Protein AF-A0A2W6YWA5-F1 (afdb_monomer_lite)

Structure (mmCIF, N/CA/C/O backbone):
data_AF-A0A2W6YWA5-F1
#
_entry.id   AF-A0A2W6YWA5-F1
#
loop_
_atom_site.group_PDB
_atom_site.id
_atom_site.type_symbol
_atom_site.label_atom_id
_atom_site.label_alt_id
_atom_site.label_comp_id
_atom_site.label_asym_id
_atom_site.label_entity_id
_atom_site.label_seq_id
_atom_site.pdbx_PDB_ins_code
_atom_site.Cartn_x
_atom_site.Cartn_y
_atom_site.Cartn_z
_atom_site.occupancy
_atom_site.B_iso_or_equiv
_atom_site.auth_seq_id
_atom_site.auth_comp_id
_atom_site.auth_asym_id
_atom_site.auth_atom_id
_atom_site.pdbx_PDB_model_num
ATOM 1 N N . MET A 1 1 ? 11.036 -2.202 7.326 1.00 48.66 1 MET A N 1
ATOM 2 C CA . MET A 1 1 ? 10.691 -3.229 6.311 1.00 48.66 1 MET A CA 1
ATOM 3 C C . MET A 1 1 ? 11.771 -3.223 5.234 1.00 48.66 1 MET A C 1
ATOM 5 O O . MET A 1 1 ? 12.384 -2.177 5.048 1.00 48.66 1 MET A O 1
ATOM 9 N N . ARG A 1 2 ? 12.059 -4.350 4.567 1.00 43.12 2 ARG A N 1
ATOM 10 C CA . ARG A 1 2 ? 13.004 -4.364 3.432 1.00 43.12 2 ARG A CA 1
ATOM 11 C C . ARG A 1 2 ? 12.275 -3.955 2.154 1.00 43.12 2 ARG A C 1
ATOM 13 O O . ARG A 1 2 ? 11.154 -4.391 1.931 1.00 43.12 2 ARG A O 1
ATOM 20 N N . VAL A 1 3 ? 12.947 -3.164 1.324 1.00 46.12 3 VAL A N 1
ATOM 21 C CA . VAL A 1 3 ? 12.432 -2.597 0.064 1.00 46.12 3 VAL A CA 1
ATOM 22 C C . VAL A 1 3 ? 11.945 -3.661 -0.937 1.00 46.12 3 VAL A C 1
ATOM 24 O O . VAL A 1 3 ? 11.052 -3.389 -1.736 1.00 46.12 3 VAL A O 1
ATOM 27 N N . ASP A 1 4 ? 12.477 -4.883 -0.881 1.00 48.19 4 ASP A N 1
ATOM 28 C CA . ASP A 1 4 ? 12.129 -5.993 -1.784 1.00 48.19 4 ASP A CA 1
ATOM 29 C C . ASP A 1 4 ? 11.037 -6.953 -1.282 1.00 48.19 4 ASP A C 1
ATOM 31 O O . ASP A 1 4 ? 10.719 -7.916 -1.971 1.00 48.19 4 ASP A O 1
ATOM 35 N N . GLN A 1 5 ? 10.417 -6.701 -0.125 1.00 57.66 5 GLN A N 1
ATOM 36 C CA . GLN A 1 5 ? 9.262 -7.497 0.313 1.00 57.66 5 GLN A CA 1
ATOM 37 C C . GLN A 1 5 ? 7.944 -6.897 -0.183 1.00 57.66 5 GLN A C 1
ATOM 39 O O . GLN A 1 5 ? 7.693 -5.701 -0.023 1.00 57.66 5 GLN A O 1
ATOM 44 N N . MET A 1 6 ? 7.079 -7.753 -0.734 1.00 65.94 6 MET A N 1
ATOM 45 C CA . MET A 1 6 ? 5.653 -7.461 -0.889 1.00 65.94 6 MET A CA 1
ATOM 46 C C . MET A 1 6 ? 5.042 -7.135 0.484 1.00 65.94 6 MET A C 1
ATOM 48 O O . MET A 1 6 ? 5.502 -7.629 1.516 1.00 65.94 6 MET A O 1
ATOM 52 N N . PHE 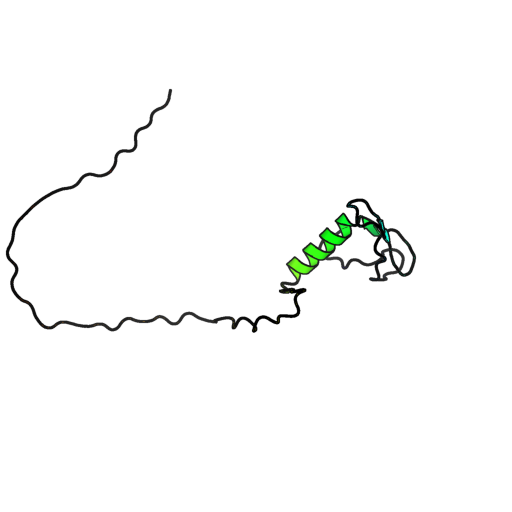A 1 7 ? 4.022 -6.271 0.509 1.00 72.94 7 PHE A N 1
ATOM 53 C CA . PHE A 1 7 ? 3.380 -5.824 1.749 1.00 72.94 7 PHE A CA 1
ATOM 54 C C . PHE A 1 7 ? 2.410 -6.899 2.273 1.00 72.94 7 PHE A C 1
ATOM 56 O O . PHE A 1 7 ? 1.191 -6.767 2.203 1.00 72.94 7 PHE A O 1
ATOM 63 N N . GLU A 1 8 ? 2.978 -8.005 2.742 1.00 86.94 8 GLU A N 1
ATOM 64 C CA . GLU A 1 8 ? 2.269 -9.192 3.220 1.00 86.94 8 GLU A CA 1
ATOM 65 C C . GLU A 1 8 ? 2.147 -9.199 4.746 1.00 86.94 8 GLU A C 1
ATOM 67 O O . GLU A 1 8 ? 2.994 -8.677 5.475 1.00 86.94 8 GLU A O 1
ATOM 72 N N . CYS A 1 9 ? 1.093 -9.830 5.260 1.00 91.25 9 CYS A N 1
ATOM 73 C CA . CYS A 1 9 ? 0.907 -9.991 6.692 1.00 91.25 9 CYS A CA 1
ATOM 74 C C . CYS A 1 9 ? 1.835 -11.062 7.272 1.00 91.25 9 CYS A C 1
ATOM 76 O O . CYS A 1 9 ? 1.678 -12.248 6.994 1.00 91.25 9 CYS A O 1
ATOM 78 N N . TRP A 1 10 ? 2.719 -10.670 8.189 1.00 89.88 10 TRP A N 1
ATOM 79 C CA . TRP A 1 10 ? 3.666 -11.588 8.835 1.00 89.88 10 TRP A CA 1
ATOM 80 C C . TRP A 1 10 ? 2.993 -12.657 9.718 1.00 89.88 10 TRP A C 1
ATOM 82 O O . TRP A 1 10 ? 3.614 -13.668 10.027 1.00 89.88 10 TRP A O 1
ATOM 92 N N . CYS A 1 11 ? 1.729 -12.465 10.115 1.00 91.88 11 CYS A N 1
ATOM 93 C CA . CYS A 1 11 ? 0.982 -13.433 10.926 1.00 91.88 11 CYS A CA 1
ATOM 94 C C . CYS A 1 11 ? 0.271 -14.522 10.104 1.00 91.88 11 CYS A C 1
ATOM 96 O O . CYS A 1 11 ? 0.020 -15.596 10.640 1.00 91.88 11 CYS A O 1
ATOM 98 N N . CYS A 1 12 ? -0.103 -14.254 8.846 1.00 93.56 12 CYS A N 1
ATOM 99 C CA . CYS A 1 12 ? -0.919 -15.183 8.046 1.00 93.56 12 CYS A CA 1
ATOM 100 C C . CYS A 1 12 ? -0.530 -15.299 6.560 1.00 93.56 12 CYS A C 1
ATOM 102 O O . CYS A 1 12 ? -1.210 -15.996 5.814 1.00 93.56 12 CYS A O 1
ATOM 104 N N . GLY A 1 13 ? 0.511 -14.598 6.104 1.00 90.62 13 GLY A N 1
ATOM 105 C CA . GLY A 1 13 ? 0.949 -14.557 4.701 1.00 90.62 13 GLY A CA 1
ATOM 106 C C . GLY A 1 13 ? 0.019 -13.795 3.747 1.00 90.62 13 GLY A C 1
ATOM 107 O O . GLY A 1 13 ? 0.340 -13.642 2.575 1.00 90.62 13 GLY A O 1
ATOM 108 N N . SER A 1 14 ? -1.134 -13.304 4.213 1.00 90.31 14 SER A N 1
ATOM 109 C CA . SER A 1 14 ? -2.109 -12.632 3.347 1.00 90.31 14 SER A CA 1
ATOM 110 C C . SER A 1 14 ? -1.588 -11.278 2.834 1.00 90.31 14 SER A C 1
ATOM 112 O O . SER A 1 14 ? -1.183 -10.449 3.656 1.00 90.31 14 SER A O 1
ATOM 114 N N . PRO A 1 15 ? -1.665 -10.990 1.519 1.00 89.38 15 PRO A N 1
ATOM 115 C CA . PRO A 1 15 ? -1.360 -9.673 0.953 1.00 89.38 15 PRO A CA 1
ATOM 116 C C . PRO A 1 15 ? -2.507 -8.661 1.141 1.00 89.38 15 PRO A C 1
ATOM 118 O O . PRO A 1 15 ? -2.401 -7.511 0.720 1.00 89.38 15 PRO A O 1
ATOM 121 N N . ALA A 1 16 ? -3.640 -9.073 1.723 1.00 91.88 16 ALA A N 1
ATOM 122 C CA . ALA A 1 16 ? -4.825 -8.232 1.826 1.00 91.88 16 ALA A CA 1
ATOM 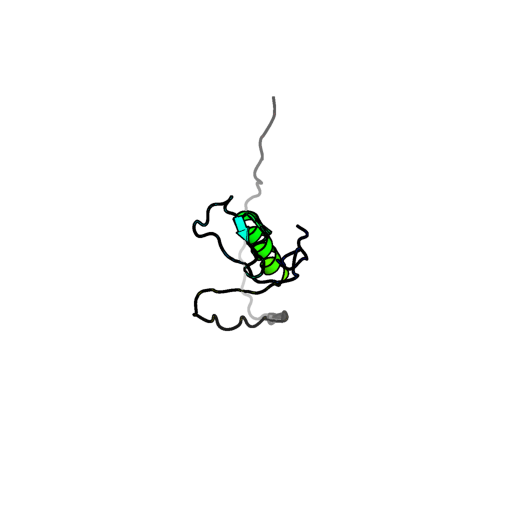123 C C . ALA A 1 16 ? -4.709 -7.216 2.977 1.00 91.88 16 ALA A C 1
ATOM 125 O O . ALA A 1 16 ? -4.575 -7.589 4.149 1.00 91.88 16 ALA A O 1
ATOM 126 N N . VAL A 1 17 ? -4.837 -5.928 2.648 1.00 93.31 17 VAL A N 1
ATOM 127 C CA . VAL A 1 17 ? -4.778 -4.807 3.598 1.00 93.31 17 VAL A CA 1
ATOM 128 C C . VAL A 1 17 ? -6.152 -4.177 3.833 1.00 93.31 17 VAL A C 1
ATOM 130 O O . VAL A 1 17 ? -6.923 -3.950 2.903 1.00 93.31 17 VAL A O 1
ATOM 133 N N . ALA A 1 18 ? -6.449 -3.860 5.090 1.00 95.38 18 ALA A N 1
ATOM 134 C CA . ALA A 1 18 ? -7.575 -3.040 5.505 1.00 95.38 18 ALA A CA 1
ATOM 135 C C . ALA A 1 18 ? -7.066 -1.624 5.803 1.00 95.38 18 ALA A C 1
ATOM 137 O O . ALA A 1 18 ? -6.232 -1.420 6.693 1.00 95.38 18 ALA A O 1
ATOM 138 N N . LEU A 1 19 ? -7.560 -0.647 5.040 1.00 94.00 19 LEU A N 1
ATOM 139 C CA . LEU A 1 19 ? -7.166 0.752 5.190 1.00 94.00 19 LEU A CA 1
ATOM 140 C C . LEU A 1 19 ? -7.873 1.403 6.393 1.00 94.00 19 LEU A C 1
ATOM 142 O O . LEU A 1 19 ? -9.059 1.144 6.621 1.00 94.00 19 LEU A O 1
ATOM 146 N N . PRO A 1 20 ? -7.186 2.271 7.157 1.00 94.00 20 PRO A N 1
ATOM 147 C CA . PRO A 1 20 ? -7.821 3.017 8.234 1.00 94.00 20 PRO A CA 1
ATOM 148 C C . PRO A 1 20 ? -8.857 4.002 7.681 1.00 94.00 20 PRO A C 1
ATOM 150 O O . PRO A 1 20 ? -8.637 4.648 6.660 1.00 94.00 20 PRO A O 1
ATOM 153 N N . LYS A 1 21 ? -9.972 4.179 8.405 1.00 94.44 21 LYS A N 1
ATOM 154 C CA . LYS A 1 21 ? -11.046 5.127 8.034 1.00 94.44 21 LYS A CA 1
ATOM 155 C C . LYS A 1 21 ? -10.553 6.574 7.904 1.00 94.44 21 LYS A C 1
ATOM 157 O O . LYS A 1 21 ? -11.093 7.336 7.111 1.00 94.44 21 LYS A O 1
ATOM 162 N N . THR A 1 22 ? -9.532 6.936 8.679 1.00 94.81 22 THR A N 1
ATOM 163 C CA . THR A 1 22 ? -8.884 8.250 8.650 1.00 94.81 22 THR A CA 1
ATOM 164 C C . THR A 1 22 ? -7.454 8.068 8.160 1.00 94.81 22 THR A C 1
ATOM 166 O O . THR A 1 22 ? -6.640 7.469 8.859 1.00 94.81 22 THR A O 1
ATOM 169 N N . LEU A 1 23 ? -7.128 8.601 6.982 1.00 93.94 23 LEU A N 1
ATOM 170 C CA . LEU A 1 23 ? -5.825 8.436 6.318 1.00 93.94 23 LEU A CA 1
ATOM 171 C C . LEU A 1 23 ? -4.727 9.368 6.882 1.00 93.94 23 LEU A C 1
ATOM 173 O O . LEU A 1 23 ? -3.953 9.972 6.136 1.00 93.94 23 LEU A O 1
ATOM 177 N N . ALA A 1 24 ? -4.664 9.503 8.209 1.00 96.50 24 ALA A N 1
ATOM 178 C CA . ALA A 1 24 ? -3.603 10.240 8.893 1.00 96.50 24 ALA A CA 1
ATOM 179 C C . ALA A 1 24 ? -2.258 9.499 8.780 1.00 96.50 24 ALA A C 1
ATOM 181 O O . ALA A 1 24 ? -2.225 8.277 8.670 1.00 96.50 24 ALA A O 1
ATOM 182 N N . VAL A 1 25 ? -1.139 10.228 8.846 1.00 96.25 25 VAL A N 1
ATOM 183 C CA . VAL A 1 25 ? 0.231 9.683 8.700 1.00 96.25 25 VAL A CA 1
ATOM 184 C C . VAL A 1 25 ? 0.485 8.493 9.638 1.00 96.25 25 VAL A C 1
ATOM 186 O O . VAL A 1 25 ? 1.030 7.480 9.210 1.00 96.25 25 VAL A O 1
ATOM 189 N N . THR A 1 26 ? 0.032 8.601 10.889 1.00 96.81 26 THR A N 1
ATOM 190 C CA . THR A 1 26 ? 0.185 7.603 11.960 1.00 96.81 26 THR A CA 1
ATOM 191 C C . THR A 1 26 ? -0.955 6.583 12.043 1.00 96.81 26 THR A C 1
ATOM 193 O O . THR A 1 26 ? -0.937 5.727 12.925 1.00 96.81 26 THR A O 1
ATOM 196 N N . ALA A 1 27 ? -1.963 6.657 11.168 1.00 96.94 27 ALA A N 1
ATOM 197 C CA . ALA A 1 27 ? -3.094 5.736 11.210 1.00 96.94 27 ALA A CA 1
ATOM 198 C C . ALA A 1 27 ? -2.647 4.307 10.873 1.00 96.94 27 ALA A C 1
ATOM 200 O O . ALA A 1 27 ? -1.836 4.106 9.972 1.00 96.94 27 ALA A O 1
ATOM 201 N N . ILE A 1 28 ? -3.173 3.314 11.588 1.00 96.25 28 ILE A N 1
ATOM 202 C CA . ILE A 1 28 ? -2.707 1.929 11.473 1.00 96.25 28 ILE A CA 1
ATOM 203 C C . ILE A 1 28 ? -3.355 1.226 10.276 1.00 96.25 28 ILE A C 1
ATOM 205 O O . ILE A 1 28 ? -4.580 1.201 10.149 1.00 96.25 28 ILE A O 1
ATOM 209 N N . VAL A 1 29 ? -2.527 0.625 9.422 1.00 95.31 29 VAL A N 1
ATOM 210 C CA . VAL A 1 29 ? -2.950 -0.311 8.373 1.00 95.31 29 VAL A CA 1
ATOM 211 C C . VAL A 1 29 ? -2.945 -1.718 8.960 1.00 95.31 29 VAL A C 1
ATOM 213 O O . VAL A 1 29 ? -1.977 -2.126 9.605 1.00 95.31 29 VAL A O 1
ATOM 216 N N . ARG A 1 30 ? -4.027 -2.467 8.739 1.00 96.00 30 ARG A N 1
ATOM 217 C CA . ARG A 1 30 ? -4.215 -3.824 9.275 1.00 96.00 30 ARG A CA 1
ATOM 218 C C . ARG A 1 30 ? -4.258 -4.859 8.167 1.00 96.00 30 ARG A C 1
ATOM 220 O O . ARG A 1 30 ? -4.587 -4.539 7.030 1.00 96.00 30 ARG A O 1
ATOM 227 N N . CYS A 1 31 ? -3.994 -6.115 8.500 1.00 95.75 31 CYS A N 1
ATOM 228 C CA . CYS A 1 31 ? -4.343 -7.223 7.623 1.00 95.75 31 CYS A CA 1
ATOM 229 C C . CYS A 1 31 ? -5.868 -7.353 7.546 1.00 95.75 31 CYS A C 1
ATOM 231 O O . CYS A 1 31 ? -6.534 -7.439 8.577 1.00 95.75 31 CYS A O 1
ATOM 233 N N . ALA A 1 32 ? -6.420 -7.419 6.335 1.00 96.25 32 ALA A N 1
ATOM 234 C CA . ALA A 1 32 ? -7.852 -7.633 6.132 1.00 96.25 32 ALA A CA 1
ATOM 235 C C . ALA A 1 32 ? -8.308 -9.053 6.519 1.00 96.25 32 ALA A C 1
ATOM 237 O O . ALA A 1 32 ? -9.487 -9.258 6.787 1.00 96.25 32 ALA A O 1
ATOM 238 N N . THR A 1 33 ? -7.389 -10.027 6.564 1.00 95.81 33 THR A N 1
ATOM 239 C CA . THR A 1 33 ? -7.690 -11.425 6.911 1.00 95.81 33 THR A CA 1
ATOM 240 C C . THR A 1 33 ? -7.671 -11.671 8.421 1.00 95.81 33 THR A C 1
ATOM 242 O O . THR A 1 33 ? -8.657 -12.156 8.964 1.00 95.81 33 THR A O 1
ATOM 245 N N . CYS A 1 34 ? -6.568 -11.354 9.113 1.00 95.94 34 CYS A N 1
ATOM 246 C CA . CYS A 1 34 ? -6.399 -11.678 10.539 1.00 95.94 34 CYS A CA 1
ATOM 247 C C . CYS A 1 34 ? -6.462 -10.467 11.485 1.00 95.94 34 CYS A C 1
ATOM 249 O O . CYS A 1 34 ? -6.318 -10.631 12.692 1.00 95.94 34 CYS A O 1
ATOM 251 N N . GLY A 1 35 ? -6.639 -9.247 10.966 1.00 95.31 35 GLY A N 1
ATOM 252 C CA . GLY A 1 35 ? -6.747 -8.024 11.769 1.00 95.31 35 GLY A CA 1
ATOM 253 C C . GLY A 1 35 ? -5.439 -7.501 12.377 1.00 95.31 35 GLY A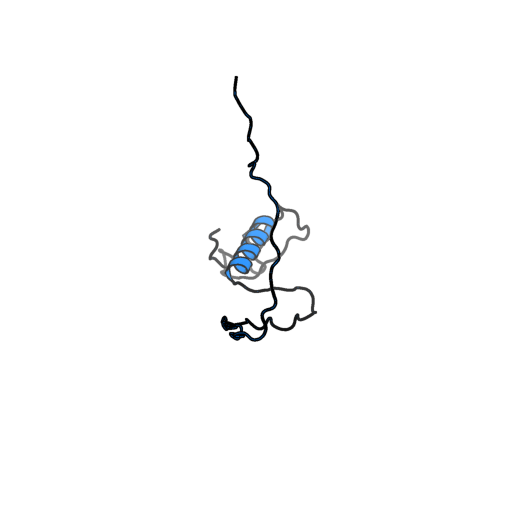 C 1
ATOM 254 O O . GLY A 1 35 ? -5.449 -6.397 12.918 1.00 95.31 35 GLY A O 1
ATOM 255 N N . SER A 1 36 ? -4.330 -8.242 12.273 1.00 95.00 36 SER A N 1
ATOM 256 C CA . SER A 1 36 ? -3.019 -7.841 12.803 1.00 95.00 36 SER A CA 1
ATOM 257 C C . SER A 1 36 ? -2.536 -6.514 12.215 1.00 95.00 36 SER A C 1
ATOM 259 O O . SER A 1 36 ? -2.666 -6.279 11.011 1.00 95.00 36 SER A O 1
ATOM 261 N N . ASP A 1 37 ? -1.940 -5.670 13.056 1.00 95.12 37 ASP A N 1
ATOM 262 C CA . ASP A 1 37 ? -1.344 -4.398 12.646 1.00 95.12 37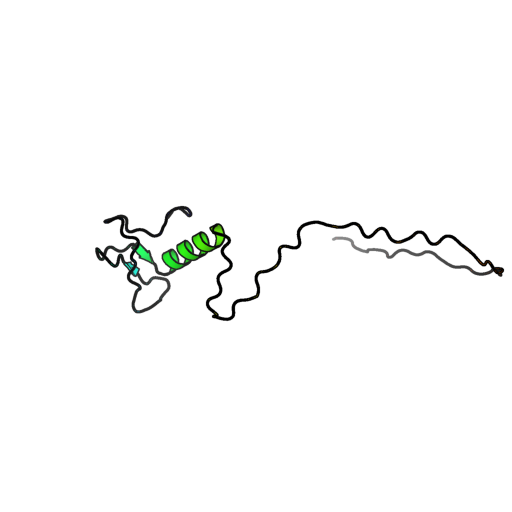 ASP A CA 1
ATOM 263 C C . ASP A 1 37 ? -0.106 -4.651 11.760 1.00 95.12 37 ASP A C 1
ATOM 265 O O . ASP A 1 37 ? 0.767 -5.445 12.109 1.00 95.12 37 ASP A O 1
ATOM 269 N N . LEU A 1 38 ? -0.040 -3.994 10.596 1.00 92.88 38 LEU A N 1
ATOM 270 C CA . LEU A 1 38 ? 1.045 -4.151 9.612 1.00 92.88 38 LEU A CA 1
ATOM 271 C C . LEU A 1 38 ? 2.049 -2.992 9.642 1.00 92.88 38 LEU A C 1
ATOM 273 O O . LEU A 1 38 ? 3.205 -3.160 9.264 1.00 92.88 38 LEU A O 1
ATOM 277 N N . GLY A 1 39 ? 1.606 -1.811 10.072 1.00 92.69 39 GLY A N 1
ATOM 278 C CA . GLY A 1 39 ? 2.400 -0.586 10.121 1.00 92.69 39 GLY A CA 1
ATOM 279 C C . GLY A 1 39 ? 1.516 0.655 10.051 1.00 92.69 39 GLY A C 1
ATOM 280 O O . GLY A 1 39 ? 0.286 0.564 10.114 1.00 92.69 39 GLY A O 1
ATOM 281 N N . THR A 1 40 ? 2.130 1.827 9.901 1.00 95.31 40 THR A N 1
ATOM 282 C CA . THR A 1 40 ? 1.385 3.069 9.669 1.00 95.31 40 THR A CA 1
ATOM 283 C C . THR A 1 40 ? 0.983 3.224 8.200 1.00 95.31 40 THR A C 1
ATOM 285 O O . THR A 1 40 ? 1.556 2.621 7.289 1.00 95.31 40 THR A O 1
ATOM 288 N N . TRP A 1 41 ? 0.021 4.104 7.944 1.00 95.44 41 TRP A N 1
ATOM 289 C CA . TRP A 1 41 ? -0.356 4.538 6.603 1.00 95.44 41 TRP A CA 1
ATOM 290 C C . TRP A 1 41 ? 0.822 5.163 5.843 1.00 95.44 41 TRP A C 1
ATOM 292 O O . TRP A 1 41 ? 0.919 5.021 4.623 1.00 95.44 41 TRP A O 1
ATOM 302 N N . GLN A 1 42 ? 1.751 5.824 6.542 1.00 95.00 42 GLN A N 1
ATOM 303 C CA . GLN A 1 42 ? 2.969 6.326 5.916 1.00 95.00 42 GLN A CA 1
ATOM 304 C C . GLN A 1 42 ? 3.922 5.201 5.498 1.00 95.00 42 GLN A C 1
ATOM 306 O O . GLN A 1 42 ? 4.456 5.267 4.391 1.00 95.00 42 GLN A O 1
ATOM 311 N N . ASP A 1 43 ? 4.087 4.161 6.320 1.00 92.31 43 ASP A N 1
ATOM 312 C CA . ASP A 1 43 ? 4.897 2.985 5.971 1.00 92.31 43 ASP A CA 1
ATOM 313 C C . ASP A 1 43 ? 4.334 2.274 4.738 1.00 92.31 43 ASP A C 1
ATOM 315 O O . ASP A 1 43 ? 5.079 1.966 3.809 1.00 92.31 43 ASP A O 1
ATOM 319 N N . TYR A 1 44 ? 3.009 2.092 4.691 1.00 92.12 44 TYR A N 1
ATOM 320 C CA . TYR A 1 44 ? 2.317 1.509 3.541 1.00 92.12 44 TYR A CA 1
ATOM 321 C C . TYR A 1 44 ? 2.548 2.323 2.260 1.00 92.12 44 TYR A C 1
ATOM 323 O O . TYR A 1 44 ? 3.016 1.776 1.262 1.00 92.12 44 TYR A O 1
ATOM 331 N N . LYS A 1 45 ? 2.298 3.642 2.284 1.00 91.69 45 LYS A N 1
ATOM 332 C CA . LYS A 1 45 ? 2.561 4.517 1.126 1.00 91.69 45 LYS A CA 1
ATOM 333 C C . LYS A 1 45 ? 4.021 4.443 0.676 1.00 91.69 45 LYS A C 1
ATOM 335 O O . LYS A 1 45 ? 4.274 4.356 -0.519 1.00 91.69 45 LYS A O 1
ATOM 340 N N . ASN A 1 46 ? 4.971 4.461 1.613 1.00 91.81 46 ASN A N 1
ATOM 341 C CA . ASN A 1 46 ? 6.396 4.375 1.297 1.00 91.81 46 ASN A CA 1
ATOM 342 C C . ASN A 1 46 ? 6.739 3.036 0.624 1.00 91.81 46 ASN A C 1
ATOM 344 O O . ASN A 1 46 ? 7.414 3.030 -0.403 1.00 91.81 46 ASN A O 1
ATOM 348 N N . ALA A 1 47 ? 6.245 1.916 1.162 1.00 88.62 47 ALA A N 1
ATOM 349 C CA . ALA A 1 47 ? 6.472 0.587 0.601 1.00 88.62 47 ALA A CA 1
ATOM 350 C C . ALA A 1 47 ? 5.907 0.456 -0.823 1.00 88.62 47 ALA A C 1
ATOM 352 O O . ALA A 1 47 ? 6.617 0.004 -1.721 1.00 88.62 47 ALA A O 1
ATOM 353 N N . ILE A 1 48 ? 4.670 0.916 -1.051 1.00 87.44 48 ILE A N 1
ATOM 354 C CA . ILE A 1 48 ? 4.048 0.901 -2.381 1.00 87.44 48 ILE A CA 1
ATOM 355 C C . ILE A 1 48 ? 4.805 1.814 -3.353 1.00 87.44 48 ILE A C 1
ATOM 357 O O . ILE A 1 48 ? 5.194 1.350 -4.420 1.00 87.44 48 ILE A O 1
ATOM 361 N N . SER A 1 49 ? 5.098 3.069 -2.993 1.00 88.00 49 SER A N 1
ATOM 362 C CA . SER A 1 49 ? 5.846 3.994 -3.862 1.00 88.00 49 SER A CA 1
ATOM 363 C C . SER A 1 49 ? 7.206 3.438 -4.288 1.00 88.00 49 SER A C 1
ATOM 365 O O . SER A 1 49 ? 7.595 3.581 -5.445 1.00 88.00 49 SER A O 1
ATOM 367 N N . VAL A 1 50 ? 7.922 2.767 -3.381 1.00 87.00 50 VAL A N 1
ATOM 368 C CA . VAL A 1 50 ? 9.212 2.141 -3.696 1.00 87.00 50 VAL A CA 1
ATOM 369 C C . VAL A 1 50 ? 9.043 0.902 -4.585 1.00 87.00 50 VAL A C 1
ATOM 371 O O . VAL A 1 50 ? 9.804 0.736 -5.538 1.00 87.00 50 VAL A O 1
ATOM 374 N N . ALA A 1 51 ? 8.041 0.055 -4.330 1.00 84.00 51 ALA A N 1
ATOM 375 C CA . ALA A 1 51 ? 7.749 -1.099 -5.182 1.00 84.00 51 ALA A CA 1
ATOM 376 C C . ALA A 1 51 ? 7.371 -0.677 -6.616 1.00 84.00 51 ALA A C 1
ATOM 378 O O . ALA A 1 51 ? 7.826 -1.296 -7.578 1.00 84.00 51 ALA A O 1
ATOM 379 N N . LEU A 1 52 ? 6.601 0.407 -6.758 1.00 85.00 52 LEU A N 1
ATOM 380 C CA . LEU A 1 52 ? 6.255 1.011 -8.046 1.00 85.00 52 LEU A CA 1
ATOM 381 C C . LEU A 1 52 ? 7.475 1.623 -8.746 1.00 85.00 52 LEU A C 1
ATOM 383 O O . LEU A 1 52 ? 7.676 1.396 -9.934 1.00 85.00 52 LEU A O 1
ATOM 387 N N . ALA A 1 53 ? 8.334 2.340 -8.018 1.00 85.50 53 ALA A N 1
ATOM 388 C CA . ALA A 1 53 ? 9.567 2.883 -8.586 1.00 85.50 53 ALA A CA 1
ATOM 389 C C . ALA A 1 53 ? 10.506 1.776 -9.105 1.00 85.50 53 ALA A C 1
ATOM 391 O O . ALA A 1 53 ? 11.090 1.926 -10.176 1.00 85.50 53 ALA A O 1
ATOM 392 N N . ARG A 1 54 ? 10.619 0.642 -8.391 1.00 85.56 54 ARG A N 1
ATOM 393 C CA . ARG A 1 54 ? 11.419 -0.511 -8.848 1.00 85.56 54 ARG A CA 1
ATOM 394 C C . ARG A 1 54 ? 10.793 -1.239 -10.041 1.00 85.56 54 ARG A C 1
ATOM 396 O O . ARG A 1 54 ? 11.536 -1.786 -10.850 1.00 85.56 54 ARG A O 1
ATOM 403 N N . SER A 1 55 ? 9.464 -1.274 -10.167 1.00 84.88 55 SER A N 1
ATOM 404 C CA . SER A 1 55 ? 8.809 -1.996 -11.268 1.00 84.88 55 SER A CA 1
ATOM 405 C C . SER A 1 55 ? 8.988 -1.328 -12.634 1.00 84.88 55 SER A C 1
ATOM 407 O O . SER A 1 55 ? 8.759 -1.976 -13.653 1.00 84.88 55 SER A O 1
ATOM 409 N N . GLY A 1 56 ? 9.365 -0.043 -12.672 1.00 80.94 56 GLY A N 1
ATOM 410 C CA . GLY A 1 56 ? 9.461 0.738 -13.908 1.00 80.94 56 GLY A CA 1
ATOM 411 C C . GLY A 1 56 ? 8.108 0.985 -14.591 1.00 80.94 56 GLY A C 1
ATOM 412 O O . GLY A 1 56 ? 8.072 1.471 -15.720 1.00 80.94 56 GLY A O 1
ATOM 413 N N . ALA A 1 57 ? 6.993 0.651 -13.933 1.00 77.81 57 ALA A N 1
ATOM 414 C CA . ALA A 1 57 ? 5.662 0.791 -14.502 1.00 77.81 57 ALA A CA 1
ATOM 415 C C . ALA A 1 57 ? 5.252 2.269 -14.593 1.00 77.81 57 ALA A C 1
ATOM 417 O O . ALA A 1 57 ? 5.113 2.957 -13.580 1.00 77.81 57 ALA A O 1
ATOM 418 N N . LEU A 1 58 ? 4.981 2.739 -15.812 1.00 73.94 58 LEU A N 1
ATOM 419 C CA . LEU A 1 58 ? 4.290 4.006 -16.033 1.00 73.94 58 LEU A CA 1
ATOM 420 C C . LEU A 1 58 ? 2.811 3.823 -15.674 1.00 73.94 58 LEU A C 1
ATOM 422 O O . LEU A 1 58 ? 2.044 3.244 -16.442 1.00 73.94 58 LEU A O 1
ATOM 426 N N . LEU A 1 59 ? 2.421 4.289 -14.488 1.00 71.56 59 LEU A N 1
ATOM 427 C CA . LEU A 1 59 ? 1.044 4.211 -14.011 1.00 71.56 59 LEU A CA 1
ATOM 428 C C . LEU A 1 59 ? 0.316 5.540 -14.207 1.00 71.56 59 LEU A C 1
ATOM 430 O O . LEU A 1 59 ? 0.718 6.567 -13.664 1.00 71.56 59 LEU A O 1
ATOM 434 N N . SER A 1 60 ? -0.801 5.483 -14.929 1.00 75.50 60 SER A N 1
ATOM 435 C CA . SER A 1 60 ? -1.822 6.528 -14.955 1.00 75.50 60 SER A CA 1
ATOM 436 C C . SER A 1 60 ? -3.056 6.038 -14.202 1.00 75.50 60 SER A C 1
ATOM 438 O O . SER A 1 60 ? -3.493 4.906 -14.404 1.00 75.50 60 SER A O 1
ATOM 440 N N . ALA A 1 61 ? -3.624 6.892 -13.350 1.00 72.38 61 ALA A N 1
ATOM 441 C CA . ALA A 1 61 ? -4.974 6.704 -12.812 1.00 72.38 61 ALA A CA 1
ATOM 442 C C . ALA A 1 61 ? -6.052 7.339 -13.716 1.00 72.38 61 ALA A C 1
ATOM 444 O O . ALA A 1 61 ? -7.241 7.112 -13.507 1.00 72.38 61 ALA A O 1
ATOM 445 N N . ASP A 1 62 ? -5.637 8.132 -14.707 1.00 72.38 62 ASP A N 1
ATOM 446 C CA . ASP A 1 62 ? -6.509 8.701 -15.728 1.00 72.38 62 ASP A CA 1
ATOM 447 C C . ASP A 1 62 ? -6.738 7.659 -16.847 1.00 72.38 62 ASP A C 1
ATOM 449 O O . ASP A 1 62 ? -5.752 7.092 -17.341 1.00 72.38 62 ASP A O 1
ATOM 453 N N . PRO A 1 63 ? -7.996 7.382 -17.253 1.00 59.09 63 PRO A N 1
ATOM 454 C CA . PRO A 1 63 ? -8.317 6.441 -18.328 1.00 59.09 63 PRO A CA 1
ATOM 455 C C . PRO A 1 63 ? -7.855 6.884 -19.728 1.00 59.09 63 PRO A C 1
ATOM 457 O O . PRO A 1 63 ? -7.977 6.098 -20.670 1.00 59.09 63 PRO A O 1
ATOM 460 N N . ILE A 1 64 ? -7.319 8.098 -19.897 1.00 72.12 64 ILE A N 1
ATOM 461 C CA . ILE A 1 64 ? -6.655 8.523 -21.132 1.00 72.12 64 ILE A CA 1
ATOM 462 C C . ILE A 1 64 ? -5.372 7.700 -21.320 1.00 72.12 64 ILE A C 1
ATOM 464 O O . ILE A 1 64 ? -4.295 8.023 -20.813 1.00 72.12 64 ILE A O 1
ATOM 468 N N . GLN A 1 65 ? -5.486 6.622 -22.097 1.00 64.75 65 GLN A N 1
ATOM 469 C CA . GLN A 1 65 ? -4.339 5.881 -22.608 1.00 64.75 65 GLN A CA 1
ATOM 470 C C . GLN A 1 65 ? -3.531 6.793 -23.535 1.00 64.75 65 GLN A C 1
ATOM 472 O O . GLN A 1 65 ? -3.912 7.035 -24.682 1.00 64.75 65 GLN A O 1
ATOM 477 N N . LEU A 1 66 ? -2.393 7.287 -23.046 1.00 62.94 66 LEU A N 1
ATOM 478 C CA . LEU A 1 66 ? -1.383 7.872 -23.919 1.00 62.94 66 LEU A CA 1
ATOM 479 C C . LEU A 1 66 ? -0.940 6.799 -24.928 1.00 62.94 66 LEU A C 1
ATOM 481 O O . LEU A 1 66 ? -0.668 5.667 -24.509 1.00 62.94 66 LEU A O 1
ATOM 485 N N . PRO A 1 67 ? -0.861 7.114 -26.236 1.00 60.03 67 PRO A N 1
ATOM 486 C CA . PRO A 1 67 ? -0.351 6.166 -27.215 1.00 60.03 67 PRO A CA 1
ATOM 487 C C . PRO A 1 67 ? 1.049 5.733 -26.784 1.00 60.03 67 PRO A C 1
ATOM 489 O O . PRO A 1 67 ? 1.870 6.576 -26.408 1.00 60.03 67 PRO A O 1
ATOM 492 N N . ALA A 1 68 ? 1.288 4.418 -26.792 1.00 59.50 68 ALA A N 1
ATOM 493 C CA . ALA A 1 68 ? 2.542 3.835 -26.336 1.00 59.50 68 ALA A CA 1
ATOM 494 C C . ALA A 1 68 ? 3.711 4.585 -26.9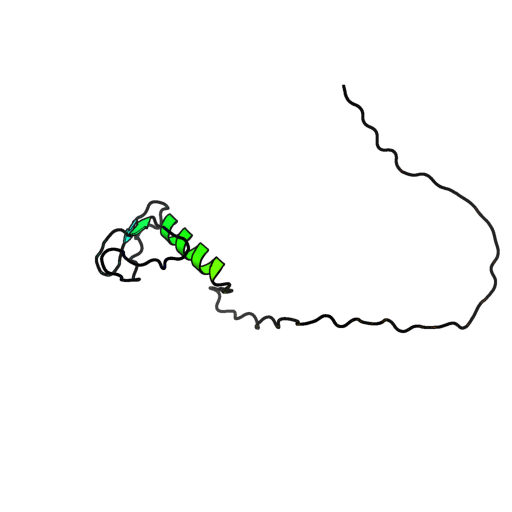79 1.00 59.50 68 ALA A C 1
ATOM 496 O O . ALA A 1 68 ? 3.771 4.689 -28.206 1.00 59.50 68 ALA A O 1
ATOM 497 N N . GLN A 1 69 ? 4.609 5.140 -26.158 1.00 57.47 69 GLN A N 1
ATOM 498 C CA . GLN A 1 69 ? 5.767 5.838 -26.695 1.00 57.47 69 GLN A CA 1
ATOM 499 C C . GLN A 1 69 ? 6.581 4.832 -27.497 1.00 57.47 69 GLN A C 1
ATOM 501 O O . GLN A 1 69 ? 7.200 3.933 -26.926 1.00 57.47 69 GLN A O 1
ATOM 506 N N . THR A 1 70 ? 6.573 4.994 -28.821 1.00 54.09 70 THR A N 1
ATOM 507 C CA . THR A 1 70 ? 7.519 4.324 -29.700 1.00 54.09 70 THR A CA 1
ATOM 508 C C . THR A 1 70 ? 8.902 4.661 -29.176 1.00 54.09 70 THR A C 1
ATOM 510 O O . THR A 1 70 ? 9.356 5.801 -29.289 1.00 54.09 70 THR A O 1
ATOM 513 N N . CYS A 1 71 ? 9.557 3.672 -28.577 1.00 48.91 71 CYS A N 1
ATOM 514 C CA . CYS A 1 71 ? 10.960 3.736 -28.236 1.00 48.91 71 CYS A CA 1
ATOM 515 C C . CYS A 1 71 ? 11.730 3.910 -29.547 1.00 48.91 71 CYS A C 1
ATOM 517 O O . CYS A 1 71 ? 12.016 2.937 -30.246 1.00 48.91 71 CYS A O 1
ATOM 519 N N . MET A 1 72 ? 12.012 5.172 -29.894 1.00 47.72 72 MET A N 1
ATOM 520 C CA . MET A 1 72 ? 12.827 5.549 -31.044 1.00 47.72 72 MET A CA 1
ATOM 521 C C . MET A 1 72 ? 14.222 4.979 -30.835 1.00 47.72 72 MET A C 1
ATOM 523 O O . MET A 1 72 ? 15.081 5.561 -30.175 1.00 47.72 72 MET A O 1
ATOM 527 N N . SER A 1 73 ? 14.386 3.767 -31.348 1.00 48.19 73 SER A N 1
ATOM 528 C CA . SER A 1 73 ? 15.609 3.005 -31.268 1.00 48.19 73 SER A CA 1
ATOM 529 C C . SER A 1 73 ? 16.498 3.425 -32.427 1.00 48.19 73 SER A C 1
ATOM 531 O O . SER A 1 73 ? 16.105 3.319 -33.585 1.00 48.19 73 SER A O 1
ATOM 533 N N . SER A 1 74 ? 17.716 3.812 -32.060 1.00 50.94 74 SER A N 1
ATOM 534 C CA . SER A 1 74 ? 18.891 4.037 -32.906 1.00 50.94 74 SER A CA 1
ATOM 535 C C . SER A 1 74 ? 19.065 5.413 -33.576 1.00 50.94 74 SER A C 1
ATOM 537 O O . SER A 1 74 ? 18.113 6.015 -34.069 1.00 50.94 74 SER A O 1
ATOM 539 N N . PRO A 1 75 ? 20.320 5.910 -33.614 1.00 59.78 75 PRO A N 1
ATOM 540 C CA . PRO A 1 75 ? 20.693 7.123 -34.325 1.00 59.78 75 PRO A CA 1
ATOM 541 C C . PRO A 1 75 ? 21.041 6.809 -35.786 1.00 59.78 75 PRO A C 1
ATOM 543 O O . PRO A 1 75 ? 21.955 6.027 -36.048 1.00 59.78 75 PRO A O 1
ATOM 546 N N . GLU A 1 76 ? 20.400 7.484 -36.740 1.00 43.84 76 GLU A N 1
ATOM 547 C CA . GLU A 1 76 ? 20.908 7.545 -38.114 1.00 43.84 76 GLU A CA 1
ATOM 548 C C . GLU A 1 76 ? 21.637 8.865 -38.364 1.00 43.84 76 GLU A C 1
ATOM 550 O O . GLU A 1 76 ? 21.094 9.965 -38.235 1.00 43.84 76 GLU A O 1
ATOM 555 N N . ALA A 1 77 ? 22.916 8.736 -38.715 1.00 53.56 77 ALA A N 1
ATOM 556 C CA . ALA A 1 77 ? 23.782 9.850 -39.039 1.00 53.56 77 ALA A CA 1
ATOM 557 C C . ALA A 1 77 ? 23.342 10.491 -40.363 1.00 53.56 77 ALA A C 1
ATOM 559 O O . ALA A 1 77 ? 23.685 10.009 -41.445 1.00 53.56 77 ALA A O 1
ATOM 560 N N . SER A 1 78 ? 22.634 11.621 -40.282 1.00 51.94 78 SER A N 1
ATOM 561 C CA . SER A 1 78 ? 22.396 12.482 -41.444 1.00 51.94 78 SER A CA 1
ATOM 562 C C . SER A 1 78 ? 23.711 13.107 -41.914 1.00 51.94 78 SER A C 1
ATOM 564 O O . SER A 1 78 ? 24.090 14.208 -41.518 1.00 51.94 78 SER A O 1
ATOM 566 N N . THR A 1 79 ? 24.408 12.376 -42.782 1.00 51.31 79 THR A N 1
ATOM 567 C CA . THR A 1 79 ? 25.524 12.886 -43.578 1.00 51.31 79 THR A CA 1
ATOM 568 C C . THR A 1 79 ? 24.985 13.983 -44.493 1.00 51.31 79 THR A C 1
ATOM 570 O O . THR A 1 79 ? 24.295 13.700 -45.471 1.00 51.31 79 THR A O 1
ATOM 573 N N . ALA A 1 80 ? 25.277 15.244 -44.171 1.00 51.78 80 ALA A N 1
ATOM 574 C CA . ALA A 1 80 ? 24.923 16.365 -45.034 1.00 51.78 80 ALA A CA 1
ATOM 575 C C . ALA A 1 80 ? 25.669 16.249 -46.385 1.00 51.78 80 ALA A C 1
ATOM 577 O O . ALA A 1 80 ? 26.869 15.956 -46.381 1.00 51.78 80 ALA A O 1
ATOM 578 N N . PRO A 1 81 ? 25.014 16.478 -47.543 1.00 43.03 81 PRO A N 1
ATOM 579 C CA . PRO A 1 81 ? 25.673 16.332 -48.837 1.00 43.03 81 PRO A CA 1
ATOM 580 C C . PRO A 1 81 ? 26.794 17.357 -49.047 1.00 43.03 81 PRO A C 1
ATOM 582 O O . PRO A 1 81 ? 26.639 18.547 -48.770 1.00 43.03 81 PRO A O 1
ATOM 585 N N . SER A 1 82 ? 27.916 16.894 -49.598 1.00 54.75 82 SER A N 1
ATOM 586 C CA . SER A 1 82 ? 29.054 17.746 -49.951 1.00 54.75 82 SER A CA 1
ATOM 587 C C . SER A 1 82 ? 28.777 18.509 -51.253 1.00 54.75 82 SER A C 1
ATOM 589 O O . SER A 1 82 ? 28.903 17.959 -52.347 1.00 54.75 82 SER A O 1
ATOM 591 N N . TYR A 1 83 ? 28.394 19.785 -51.148 1.00 50.53 83 TYR A N 1
ATOM 592 C CA . TYR A 1 83 ? 28.181 20.664 -52.303 1.00 50.53 83 TYR A CA 1
ATOM 593 C C . TYR A 1 83 ? 29.466 21.411 -52.682 1.00 50.53 83 TYR A C 1
ATOM 595 O O . TYR A 1 83 ? 29.764 22.491 -52.168 1.00 50.53 83 TYR A O 1
ATOM 603 N N . ALA A 1 84 ? 30.226 20.853 -53.624 1.00 45.88 84 ALA A N 1
ATOM 604 C CA . ALA A 1 84 ? 31.431 21.486 -54.149 1.00 45.88 84 ALA A CA 1
ATOM 605 C C . ALA A 1 84 ? 31.144 22.425 -55.343 1.00 45.88 84 ALA A C 1
ATOM 607 O O . ALA A 1 84 ? 31.010 21.986 -56.479 1.00 45.88 84 ALA A O 1
ATOM 608 N N . ARG A 1 85 ? 31.184 23.735 -55.057 1.00 45.75 85 ARG A N 1
ATOM 609 C CA . ARG A 1 85 ? 31.804 24.807 -55.874 1.00 45.75 85 ARG A CA 1
ATOM 610 C C . ARG A 1 85 ? 31.354 25.023 -57.337 1.00 45.75 85 ARG A C 1
ATOM 612 O O . ARG A 1 85 ? 31.842 24.371 -58.253 1.00 45.75 85 ARG A O 1
ATOM 619 N N . ALA A 1 86 ? 30.699 26.166 -57.573 1.00 45.19 86 ALA A N 1
ATOM 620 C CA . ALA A 1 86 ? 30.893 26.985 -58.780 1.00 45.19 86 ALA A CA 1
ATOM 621 C C . ALA A 1 86 ? 30.643 28.481 -58.478 1.00 45.19 86 ALA A C 1
ATOM 623 O O . ALA A 1 86 ? 29.682 28.805 -57.791 1.00 45.19 86 ALA A O 1
ATOM 624 N N . GLY A 1 87 ? 31.487 29.384 -59.002 1.00 39.03 87 GLY A N 1
ATOM 625 C CA . GLY A 1 87 ? 31.255 30.843 -58.980 1.00 39.03 87 GLY A CA 1
ATOM 626 C C . GLY A 1 87 ? 32.029 31.656 -57.927 1.00 39.03 87 GLY A C 1
ATOM 627 O O . GLY A 1 87 ? 31.500 31.992 -56.876 1.00 39.03 87 GLY A O 1
ATOM 628 N N . GLN A 1 88 ? 33.264 32.061 -58.248 1.00 50.19 88 GLN A N 1
ATOM 629 C CA . GLN A 1 88 ? 33.907 33.225 -57.612 1.00 50.19 88 GLN A CA 1
ATOM 630 C C . GLN A 1 88 ? 33.455 34.507 -58.327 1.00 50.19 88 GLN A C 1
ATOM 632 O O . GLN A 1 88 ? 33.427 34.520 -59.559 1.00 50.19 88 GLN A O 1
ATOM 637 N N . PRO A 1 89 ? 33.205 35.602 -57.590 1.00 38.59 89 PRO A N 1
ATOM 638 C CA . PRO A 1 89 ? 33.764 36.890 -58.011 1.00 38.59 89 PRO A CA 1
ATOM 639 C C . PRO A 1 89 ? 34.476 37.665 -56.884 1.00 38.59 89 PRO A C 1
ATOM 641 O O . PRO A 1 89 ? 33.950 37.857 -55.795 1.00 38.59 89 PRO A O 1
ATOM 644 N N . SER A 1 90 ? 35.680 38.132 -57.219 1.00 47.41 90 SER A N 1
ATOM 645 C CA . SER A 1 90 ? 36.381 39.358 -56.791 1.00 47.41 90 SER A CA 1
ATOM 646 C C . SER A 1 90 ? 36.117 39.997 -55.412 1.00 47.41 90 SER A C 1
ATOM 648 O O . SER A 1 90 ? 35.111 40.659 -55.175 1.00 47.41 90 SER A O 1
ATOM 650 N N . VAL A 1 91 ? 37.158 39.964 -54.574 1.00 49.00 91 VAL A N 1
ATOM 651 C CA . VAL A 1 91 ? 37.323 40.749 -53.334 1.00 49.00 91 VAL A CA 1
ATOM 652 C C . VAL A 1 91 ? 37.822 42.175 -53.628 1.00 49.00 91 VAL A C 1
ATOM 654 O O . VAL A 1 91 ? 38.729 42.333 -54.447 1.00 49.00 91 VAL A O 1
ATOM 657 N N . PRO A 1 92 ? 37.385 43.186 -52.855 1.00 43.50 92 PRO A N 1
ATOM 658 C CA . PRO A 1 92 ? 38.231 44.322 -52.487 1.00 43.50 92 PRO A CA 1
ATOM 659 C C . PRO A 1 92 ? 38.525 44.386 -50.967 1.00 43.50 92 PRO A C 1
ATOM 661 O O . PRO A 1 92 ? 37.661 44.167 -50.124 1.00 43.50 92 PRO A O 1
ATOM 664 N N . ARG A 1 93 ? 39.783 44.695 -50.620 1.00 48.00 93 ARG A N 1
ATOM 665 C CA . ARG A 1 93 ? 40.325 44.869 -49.247 1.00 48.00 93 ARG A CA 1
ATOM 666 C C . ARG A 1 93 ? 39.839 46.167 -48.568 1.00 48.00 93 ARG A C 1
ATOM 668 O O . ARG A 1 93 ? 39.960 47.206 -49.212 1.00 48.00 93 ARG A O 1
ATOM 675 N N . ARG A 1 94 ? 39.586 46.148 -47.239 1.00 40.44 94 ARG A N 1
ATOM 676 C CA . ARG A 1 94 ? 40.308 46.925 -46.170 1.00 40.44 94 ARG A CA 1
ATOM 677 C C . ARG A 1 94 ? 39.579 46.960 -44.799 1.00 40.44 94 ARG A C 1
ATOM 679 O O . ARG A 1 94 ? 38.362 47.048 -44.774 1.00 40.44 94 ARG A O 1
ATOM 686 N N . GLY A 1 95 ? 40.359 47.033 -43.702 1.00 39.59 95 GLY A N 1
ATOM 687 C CA . GLY A 1 95 ? 39.943 47.345 -42.305 1.00 39.59 95 GLY A CA 1
ATOM 688 C C . GLY A 1 95 ? 39.736 46.096 -41.417 1.00 39.59 95 GLY A C 1
ATOM 689 O O . GLY A 1 95 ? 38.963 45.246 -41.832 1.00 39.59 95 GLY A O 1
ATOM 690 N N . GLN A 1 96 ? 40.433 45.786 -40.301 1.00 46.88 96 GLN A N 1
ATOM 691 C CA . GLN A 1 96 ? 40.866 46.540 -39.086 1.00 46.88 96 GLN A CA 1
ATOM 692 C C . GLN A 1 96 ? 39.680 47.077 -38.251 1.00 46.88 96 GLN A C 1
ATOM 694 O O . GLN A 1 96 ? 38.842 47.753 -38.835 1.00 46.88 96 GLN A O 1
ATOM 699 N N . HIS A 1 97 ? 39.524 46.872 -36.929 1.00 41.19 97 HIS A N 1
ATOM 700 C CA . HIS A 1 97 ? 40.238 46.093 -35.875 1.00 41.19 97 HIS A CA 1
ATOM 701 C C . HIS A 1 97 ? 39.174 45.491 -34.882 1.00 41.19 97 HIS A C 1
ATOM 703 O O . HIS A 1 97 ? 37.993 45.599 -35.197 1.00 41.19 97 HIS A O 1
ATOM 709 N N . ASP A 1 98 ? 39.405 44.879 -33.699 1.00 41.56 98 ASP A N 1
ATOM 710 C CA . ASP A 1 98 ? 40.598 44.480 -32.903 1.00 41.56 98 ASP A CA 1
ATOM 711 C C . ASP A 1 98 ? 40.256 43.330 -31.897 1.00 41.56 98 ASP A C 1
ATOM 713 O O . ASP A 1 98 ? 39.152 42.787 -31.933 1.00 41.56 98 ASP A O 1
ATOM 717 N N . LEU A 1 99 ? 41.175 42.976 -30.982 1.00 50.41 99 LEU A N 1
ATOM 718 C CA . LEU A 1 99 ? 41.026 42.013 -29.869 1.00 50.41 99 LEU A CA 1
ATOM 719 C C . LEU A 1 99 ? 40.861 42.698 -28.493 1.00 50.41 99 LEU A C 1
ATOM 721 O O . LEU A 1 99 ? 41.730 43.478 -28.124 1.00 50.41 99 LEU A O 1
ATOM 725 N N . VAL A 1 100 ? 39.883 42.295 -27.661 1.00 40.84 100 VAL A N 1
ATOM 726 C CA . VAL A 1 100 ? 39.953 42.368 -26.173 1.00 40.84 100 VAL A CA 1
ATOM 727 C C . VAL A 1 100 ? 39.105 41.248 -25.545 1.00 40.84 100 VAL A C 1
ATOM 729 O O . VAL A 1 100 ? 37.978 41.001 -25.971 1.00 40.84 100 VAL A O 1
ATOM 732 N N . ALA A 1 101 ? 39.638 40.592 -24.508 1.00 47.88 101 ALA A N 1
ATOM 733 C CA . ALA A 1 101 ? 38.937 39.617 -23.664 1.00 47.88 101 ALA A CA 1
ATOM 734 C C . ALA A 1 101 ? 38.427 40.263 -22.351 1.00 47.88 101 ALA A C 1
ATOM 736 O O . ALA A 1 101 ? 39.038 41.225 -21.880 1.00 47.88 101 ALA A O 1
ATOM 737 N N . PRO A 1 102 ? 37.349 39.752 -21.723 1.00 44.94 102 PRO A N 1
ATOM 738 C CA . PRO A 1 102 ? 36.842 40.298 -20.465 1.00 44.94 102 PRO A CA 1
ATOM 739 C C . PRO A 1 102 ? 37.722 39.913 -19.264 1.00 44.94 102 PRO A C 1
ATOM 741 O O . PRO A 1 102 ? 38.022 38.741 -19.040 1.00 44.94 102 PRO A O 1
ATOM 744 N N . HIS A 1 103 ? 38.093 40.914 -18.464 1.00 44.16 103 HIS A N 1
ATOM 745 C CA . HIS A 1 103 ? 38.767 40.742 -17.175 1.00 44.16 103 HIS A CA 1
ATOM 746 C C . HIS A 1 103 ? 37.784 40.249 -16.098 1.00 44.16 103 HIS A C 1
ATOM 748 O O . HIS A 1 103 ? 36.671 40.762 -15.991 1.00 44.16 103 HIS A O 1
ATOM 754 N N . ILE A 1 104 ? 38.226 39.312 -15.254 1.00 48.62 104 ILE A N 1
ATOM 755 C CA . ILE A 1 104 ? 37.590 39.011 -13.962 1.00 48.62 104 ILE A CA 1
ATOM 756 C C . ILE A 1 104 ? 38.392 39.731 -12.879 1.00 48.62 104 ILE A C 1
ATOM 758 O O . ILE A 1 104 ? 39.616 39.604 -12.836 1.00 48.62 104 ILE A O 1
ATOM 762 N N . GLU A 1 105 ? 37.707 40.460 -11.998 1.00 38.28 105 GLU A N 1
ATOM 763 C CA . GLU A 1 105 ? 38.314 41.127 -10.848 1.00 38.28 105 GLU A CA 1
ATOM 764 C C . GLU A 1 105 ? 37.789 40.533 -9.535 1.00 38.28 105 GLU A C 1
ATOM 766 O O . GLU A 1 105 ? 36.585 40.453 -9.296 1.00 38.28 105 GLU A O 1
ATOM 771 N N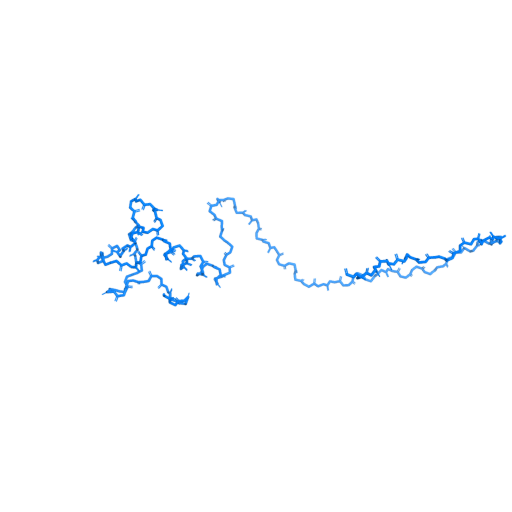 . ALA A 1 106 ? 38.725 40.128 -8.682 1.00 49.41 106 ALA A N 1
ATOM 772 C CA . ALA A 1 106 ? 38.558 39.924 -7.249 1.00 49.41 106 ALA A CA 1
ATOM 773 C C . ALA A 1 106 ? 39.932 40.167 -6.611 1.00 49.41 106 ALA A C 1
ATOM 775 O O . ALA A 1 106 ? 40.944 39.748 -7.183 1.00 49.41 106 ALA A O 1
ATOM 776 N N . PRO A 1 107 ? 40.000 40.809 -5.434 1.00 49.97 107 PRO A N 1
ATOM 777 C CA . PRO A 1 107 ? 40.591 40.052 -4.334 1.00 49.97 107 PRO A CA 1
ATOM 778 C C . PRO A 1 107 ? 40.020 40.330 -2.934 1.00 49.97 107 PRO A C 1
ATOM 780 O O . PRO A 1 107 ? 39.628 41.433 -2.568 1.00 49.97 107 PRO A O 1
ATOM 783 N N . LEU A 1 108 ? 40.115 39.265 -2.141 1.00 41.34 108 LEU A N 1
ATOM 784 C CA . LEU A 1 108 ? 40.221 39.193 -0.682 1.00 41.34 108 LEU A CA 1
ATOM 785 C C . LEU A 1 108 ? 40.781 40.442 0.030 1.00 41.34 108 LEU A C 1
ATOM 787 O O . LEU A 1 108 ? 41.889 40.883 -0.286 1.00 41.34 108 LEU A O 1
ATOM 791 N N . ARG A 1 109 ? 40.141 40.811 1.145 1.00 48.66 109 ARG A N 1
ATOM 792 C CA . ARG A 1 109 ? 40.753 40.735 2.485 1.00 48.66 109 ARG A CA 1
ATOM 793 C C . ARG A 1 109 ? 39.711 40.407 3.550 1.00 48.66 109 ARG A C 1
ATOM 795 O O . ARG A 1 109 ? 38.541 40.785 3.337 1.00 48.66 109 ARG A O 1
#

Secondary structure (DSSP, 8-state):
--TTS-S--TTT----EEPPSS--TTPEEEETTT--EEEEHHHHHHHHHHHHHHHT----SSS--PPP--------------------------------PPPP-----

Sequence (109 aa):
MRVDQMFECWCCGSPAVALPKTLAVTAIVRCATCGSDLGTWQDYKNAISVALARSGALLSADPIQLPAQTCMSSPEASTAPSYARAGQPSVPRRGQHDLVAPHIEAPLR

pLDDT: mean 70.22, std 21.45, range [38.28, 96.94]

Radius of gyration: 32.87 Å; chains: 1; bounding box: 52×62×72 Å

Foldseek 3Di:
DDLPDQLADPVPRHSAWDDDPDLDQQDFIAHPPPRHTSGGSVVVVVSVVSVCVVVPDPDDPDPPDDPPPPPPDDDDDPPDDDDDDDDDDDDDDDDDDDDDDDDDDDDDD